Protein AF-A0A529N636-F1 (afdb_monomer_lite)

Secondary structure (DSSP, 8-state):
------------HHHHHHH-S-EEEEETTEEEEEE-HHHHHH---HHHHHHHTSTTHHHHHHHTT-

pLDDT: mean 82.09, std 15.8, range [40.09, 95.0]

Foldseek 3Di:
DPPDDDDDDDLDPVCLQPPNQKDWDDDPNDTPDIGGLVRLCVDPPPVSVCSCVDPVVVVVVVVVVD

Sequence (66 aa):
TMDLTVYMVTHDLDTLFTACDRVAVLGNKKVLVEGTIDDMLRSEEPWVKSYFRGKRARQLDLAARA

Structure (mmCIF, N/CA/C/O backbone):
data_AF-A0A529N636-F1
#
_entry.id   AF-A0A529N636-F1
#
loop_
_atom_site.group_PDB
_atom_site.id
_atom_site.type_symbol
_atom_site.label_atom_id
_atom_site.label_alt_id
_atom_site.label_comp_id
_atom_site.label_asym_id
_atom_site.label_entity_id
_atom_site.label_seq_id
_atom_site.pdbx_PDB_ins_code
_atom_site.Cartn_x
_atom_site.Cartn_y
_atom_site.Cartn_z
_atom_site.occupancy
_atom_site.B_iso_or_equiv
_atom_site.auth_seq_id
_atom_site.auth_comp_id
_atom_site.auth_asym_id
_atom_site.auth_atom_id
_atom_site.pdbx_PDB_model_num
ATOM 1 N N . THR A 1 1 ? 22.090 -10.712 -13.041 1.00 65.81 1 THR A N 1
ATOM 2 C CA . THR A 1 1 ? 21.463 -9.722 -12.137 1.00 65.81 1 THR A CA 1
ATOM 3 C C . THR A 1 1 ? 21.875 -10.046 -10.714 1.00 65.81 1 THR A C 1
ATOM 5 O O . THR A 1 1 ? 22.191 -11.204 -10.469 1.00 65.81 1 THR A O 1
ATOM 8 N N . MET A 1 2 ? 21.958 -9.067 -9.808 1.00 77.94 2 MET A N 1
ATOM 9 C CA . MET A 1 2 ? 22.279 -9.326 -8.395 1.00 77.94 2 MET A CA 1
ATOM 10 C C . MET A 1 2 ? 21.050 -9.955 -7.714 1.00 77.94 2 MET A C 1
ATOM 12 O O . MET A 1 2 ? 19.976 -9.366 -7.777 1.00 77.94 2 MET A O 1
ATOM 16 N N . ASP A 1 3 ? 21.189 -11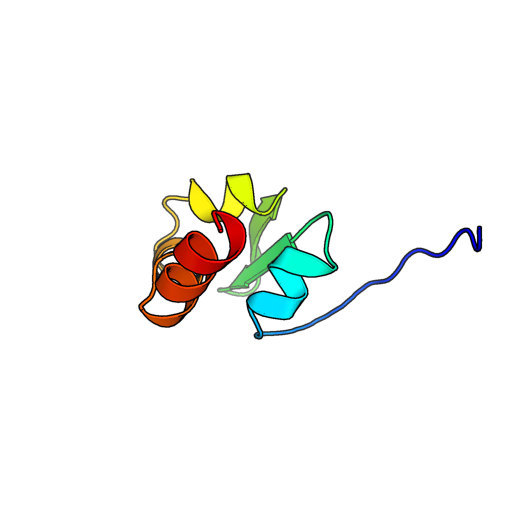.146 -7.126 1.00 91.38 3 ASP A N 1
ATOM 17 C CA . ASP A 1 3 ? 20.109 -11.898 -6.456 1.00 91.38 3 ASP A CA 1
ATOM 18 C C . ASP A 1 3 ? 19.835 -11.322 -5.056 1.00 91.38 3 ASP A C 1
ATOM 20 O O . ASP A 1 3 ? 20.221 -11.877 -4.028 1.00 91.38 3 ASP A O 1
ATOM 24 N N . LEU A 1 4 ? 19.292 -10.104 -5.028 1.00 92.69 4 LEU A N 1
ATOM 25 C CA . LEU A 1 4 ? 19.084 -9.330 -3.809 1.00 92.69 4 LEU A CA 1
ATOM 26 C C . LEU A 1 4 ? 17.612 -9.326 -3.411 1.00 92.69 4 LEU A C 1
ATOM 28 O O . LEU A 1 4 ? 16.734 -9.053 -4.224 1.00 92.69 4 LEU A O 1
ATOM 32 N N . THR A 1 5 ? 17.361 -9.534 -2.120 1.00 92.19 5 THR A N 1
ATOM 33 C CA . THR A 1 5 ? 16.068 -9.247 -1.494 1.00 92.19 5 THR A CA 1
ATOM 34 C C . THR A 1 5 ? 16.168 -7.920 -0.756 1.00 92.19 5 THR A C 1
ATOM 36 O O . THR A 1 5 ? 17.015 -7.756 0.123 1.00 92.19 5 THR A O 1
ATOM 39 N N . VAL A 1 6 ? 15.301 -6.972 -1.105 1.00 92.12 6 VAL A N 1
ATOM 40 C CA . VAL A 1 6 ? 15.264 -5.639 -0.497 1.00 92.12 6 VAL A CA 1
ATOM 41 C C . VAL A 1 6 ? 13.995 -5.508 0.331 1.00 92.12 6 VAL A C 1
ATOM 43 O O . VAL A 1 6 ? 12.898 -5.774 -0.152 1.00 92.12 6 VAL A O 1
ATOM 46 N N . TYR A 1 7 ? 14.148 -5.076 1.581 1.00 92.56 7 TYR A N 1
ATOM 47 C CA . TYR A 1 7 ? 13.034 -4.696 2.440 1.00 92.56 7 TYR A CA 1
ATOM 48 C C . TYR A 1 7 ? 13.069 -3.188 2.663 1.00 92.56 7 TYR A C 1
ATOM 50 O O . TYR A 1 7 ? 14.089 -2.641 3.087 1.00 92.56 7 TYR A O 1
ATOM 58 N N . MET A 1 8 ? 11.955 -2.520 2.379 1.00 92.81 8 MET A N 1
ATOM 59 C CA . MET A 1 8 ? 11.839 -1.072 2.473 1.00 92.81 8 MET A CA 1
ATOM 60 C C . MET A 1 8 ? 10.662 -0.692 3.363 1.00 92.81 8 MET A C 1
ATOM 62 O O . MET A 1 8 ? 9.571 -1.242 3.243 1.00 92.81 8 MET A O 1
ATOM 66 N N . VAL A 1 9 ? 10.886 0.291 4.234 1.00 93.62 9 VAL A N 1
ATOM 67 C CA . VAL A 1 9 ? 9.832 0.933 5.020 1.00 93.62 9 VAL A CA 1
ATOM 68 C C . VAL A 1 9 ? 9.710 2.364 4.532 1.00 93.62 9 VAL A C 1
ATOM 70 O O . VAL A 1 9 ? 10.631 3.162 4.691 1.00 93.62 9 VAL A O 1
ATOM 73 N N . THR A 1 10 ? 8.574 2.681 3.923 1.00 91.38 10 THR A N 1
ATOM 74 C CA . THR A 1 10 ? 8.291 4.019 3.411 1.00 91.38 10 THR A CA 1
ATOM 75 C C . THR A 1 10 ? 6.814 4.353 3.574 1.00 91.38 10 THR A C 1
ATOM 77 O O . THR A 1 10 ? 5.968 3.472 3.714 1.00 91.38 10 THR A O 1
ATOM 80 N N . HIS A 1 11 ? 6.525 5.649 3.587 1.00 89.50 11 HIS A N 1
ATOM 81 C CA . HIS A 1 11 ? 5.175 6.204 3.529 1.00 89.50 11 HIS A CA 1
ATOM 82 C C . HIS A 1 11 ? 4.923 6.933 2.201 1.00 89.50 11 HIS A C 1
ATOM 84 O O . HIS A 1 11 ? 3.871 7.559 2.040 1.00 89.50 11 HIS A O 1
ATOM 90 N N . ASP A 1 12 ? 5.891 6.905 1.287 1.00 86.81 12 ASP A N 1
ATOM 91 C CA . ASP A 1 12 ? 5.746 7.447 -0.053 1.00 86.81 12 ASP A CA 1
ATOM 92 C C . ASP A 1 12 ? 5.072 6.420 -0.965 1.00 86.81 12 ASP A C 1
ATOM 94 O O . ASP A 1 12 ? 5.533 5.285 -1.083 1.00 86.81 12 ASP A O 1
ATOM 98 N N . LEU A 1 13 ? 3.981 6.832 -1.606 1.00 84.62 13 LEU A N 1
ATOM 99 C CA . LEU A 1 13 ? 3.223 5.970 -2.503 1.00 84.62 13 LEU A CA 1
ATOM 100 C C . LEU A 1 13 ? 4.014 5.684 -3.780 1.00 84.62 13 LEU A C 1
ATOM 102 O O . LEU A 1 13 ? 4.069 4.532 -4.195 1.00 84.62 13 LEU A O 1
ATOM 106 N N . ASP A 1 14 ? 4.659 6.687 -4.372 1.00 84.44 14 ASP A N 1
ATOM 107 C CA . ASP A 1 14 ? 5.325 6.574 -5.675 1.00 84.44 14 ASP A CA 1
ATOM 108 C C . ASP A 1 14 ? 6.400 5.486 -5.640 1.00 84.44 14 ASP A C 1
ATOM 110 O O . ASP A 1 14 ? 6.476 4.627 -6.520 1.00 84.44 14 ASP A O 1
ATOM 114 N N . THR A 1 15 ? 7.181 5.461 -4.561 1.00 87.38 15 THR A N 1
ATOM 115 C CA . THR A 1 15 ? 8.180 4.418 -4.322 1.00 87.38 15 THR A CA 1
ATOM 116 C C . THR A 1 15 ? 7.547 3.028 -4.192 1.00 87.38 15 THR A C 1
ATOM 118 O O . THR A 1 15 ? 8.044 2.075 -4.791 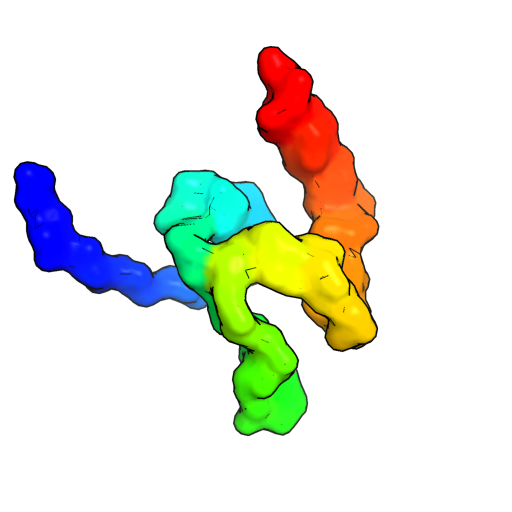1.00 87.38 15 THR A O 1
ATOM 121 N N . LEU A 1 16 ? 6.432 2.894 -3.462 1.00 88.12 16 LEU A N 1
ATOM 122 C CA . LEU A 1 16 ? 5.728 1.611 -3.329 1.00 88.12 16 LEU A CA 1
ATOM 123 C C . LEU A 1 16 ? 5.203 1.112 -4.683 1.00 88.12 16 LEU A C 1
ATOM 125 O O . LEU A 1 16 ? 5.312 -0.075 -4.970 1.00 88.12 16 LEU A O 1
ATOM 129 N N . PHE A 1 17 ? 4.669 2.006 -5.520 1.00 84.75 17 PHE A N 1
ATOM 130 C CA . PHE A 1 17 ? 4.147 1.667 -6.849 1.00 84.75 17 PHE A CA 1
ATOM 131 C C . PHE A 1 17 ? 5.241 1.292 -7.856 1.00 84.75 17 PHE A C 1
ATOM 133 O O . PHE A 1 17 ? 4.987 0.503 -8.762 1.00 84.75 17 PHE A O 1
ATOM 140 N N . THR A 1 18 ? 6.434 1.876 -7.735 1.00 87.69 18 THR A N 1
ATOM 141 C CA . THR A 1 18 ? 7.501 1.736 -8.740 1.00 87.69 18 THR A CA 1
ATOM 142 C C . THR A 1 18 ? 8.542 0.678 -8.397 1.00 87.69 18 THR A C 1
ATOM 144 O O . THR A 1 18 ? 9.120 0.094 -9.311 1.00 87.69 18 THR A O 1
ATOM 147 N N . ALA A 1 19 ? 8.803 0.434 -7.109 1.00 88.50 19 ALA A N 1
ATOM 148 C CA . ALA A 1 19 ? 9.924 -0.394 -6.666 1.00 88.50 19 ALA A CA 1
ATOM 149 C C . ALA A 1 19 ? 9.526 -1.636 -5.856 1.00 88.50 19 ALA A C 1
ATOM 151 O O . ALA A 1 19 ? 10.363 -2.519 -5.679 1.00 88.50 19 ALA A O 1
ATOM 152 N N . CYS A 1 20 ? 8.301 -1.714 -5.325 1.00 90.69 20 CYS A N 1
ATOM 153 C CA . CYS A 1 20 ? 7.890 -2.824 -4.466 1.00 90.69 20 CYS A CA 1
ATOM 154 C C . CYS A 1 20 ? 6.972 -3.806 -5.199 1.00 90.69 20 CYS A C 1
ATOM 156 O O . CYS A 1 20 ? 5.887 -3.446 -5.642 1.00 90.69 20 CYS A O 1
ATOM 158 N N . ASP A 1 21 ? 7.351 -5.085 -5.211 1.00 90.25 21 ASP A N 1
ATOM 159 C CA . ASP A 1 21 ? 6.490 -6.162 -5.722 1.00 90.25 21 ASP A CA 1
ATOM 160 C C . ASP A 1 21 ? 5.371 -6.532 -4.733 1.00 90.25 21 ASP A C 1
ATOM 162 O O . ASP A 1 21 ? 4.302 -7.019 -5.109 1.00 90.25 21 ASP A O 1
ATOM 166 N N . ARG A 1 22 ? 5.633 -6.336 -3.433 1.00 93.19 22 ARG A N 1
ATOM 167 C CA . ARG A 1 22 ? 4.741 -6.687 -2.322 1.00 93.19 22 ARG A CA 1
ATOM 168 C C . ARG A 1 22 ? 4.767 -5.602 -1.256 1.00 93.19 22 ARG A C 1
ATOM 170 O O . ARG A 1 22 ? 5.824 -5.068 -0.927 1.00 93.19 22 ARG A O 1
ATOM 177 N N . VAL A 1 23 ? 3.604 -5.324 -0.680 1.00 93.75 23 VAL A N 1
ATOM 178 C CA . VAL A 1 23 ? 3.399 -4.320 0.364 1.00 93.75 23 VAL A CA 1
ATOM 179 C C . VAL A 1 23 ? 2.691 -4.961 1.551 1.00 93.75 23 VAL A C 1
ATOM 181 O O . VAL A 1 23 ? 1.730 -5.713 1.388 1.00 93.75 23 VAL A O 1
ATOM 184 N N . ALA A 1 24 ? 3.155 -4.637 2.755 1.00 94.88 24 ALA A N 1
ATOM 185 C CA . ALA A 1 24 ? 2.482 -4.970 4.001 1.00 94.88 24 ALA A CA 1
ATOM 186 C C . ALA A 1 24 ? 2.174 -3.682 4.764 1.00 94.88 24 ALA A C 1
ATOM 188 O O . ALA A 1 24 ? 3.056 -2.861 5.013 1.00 94.88 24 ALA A O 1
ATOM 189 N N . VAL A 1 25 ? 0.915 -3.515 5.152 1.00 93.44 25 VAL A N 1
ATOM 190 C CA . VAL A 1 25 ? 0.456 -2.385 5.952 1.00 93.44 25 VAL A CA 1
ATOM 191 C C . VAL A 1 25 ? 0.368 -2.807 7.408 1.00 93.44 25 VAL A C 1
ATOM 193 O O . VAL A 1 25 ? -0.352 -3.745 7.753 1.00 93.44 25 VAL A O 1
ATOM 196 N N . LEU A 1 26 ? 1.057 -2.070 8.278 1.00 92.56 26 LEU A N 1
ATOM 197 C CA . LEU A 1 26 ? 1.021 -2.283 9.718 1.00 92.56 26 LEU A CA 1
ATOM 198 C C . LEU A 1 26 ? 0.150 -1.227 10.399 1.00 92.56 26 LEU A C 1
ATOM 200 O O . LEU A 1 26 ? 0.314 -0.029 10.189 1.00 92.56 26 LEU A O 1
ATOM 204 N N . GLY A 1 27 ? -0.735 -1.677 11.281 1.00 90.12 27 GLY A N 1
ATOM 205 C CA . GLY A 1 27 ? -1.586 -0.822 12.100 1.00 90.12 27 GLY A CA 1
ATOM 206 C C . GLY A 1 27 ? -2.168 -1.603 13.270 1.00 90.12 27 GLY A C 1
ATOM 207 O O . GLY A 1 27 ? -2.278 -2.825 13.228 1.00 90.12 27 GLY A O 1
ATOM 208 N N . ASN A 1 28 ? -2.490 -0.922 14.372 1.00 91.75 28 ASN A N 1
ATOM 209 C CA . ASN A 1 28 ? -2.997 -1.569 15.592 1.00 91.75 28 ASN A CA 1
ATOM 210 C C . ASN A 1 28 ? -2.118 -2.739 16.090 1.00 91.75 28 ASN A C 1
ATOM 212 O O . ASN A 1 28 ? -2.630 -3.742 16.587 1.00 91.75 28 ASN A O 1
ATOM 216 N N . LYS A 1 29 ? -0.787 -2.610 15.953 1.00 93.94 29 LYS A N 1
ATOM 217 C CA . LYS A 1 29 ? 0.217 -3.645 16.284 1.00 93.94 29 LYS A CA 1
ATOM 218 C C . LYS A 1 29 ? 0.027 -4.970 15.524 1.00 93.94 29 LYS A C 1
ATOM 220 O O . LYS A 1 29 ? 0.461 -6.017 15.998 1.00 93.94 29 LYS A O 1
ATOM 225 N N . LYS A 1 30 ? -0.634 -4.935 14.367 1.00 93.75 30 LYS A N 1
ATOM 226 C CA . LYS A 1 30 ? -0.902 -6.089 13.504 1.00 93.75 30 LYS A CA 1
ATOM 227 C C . LYS A 1 30 ? -0.627 -5.731 12.047 1.00 93.75 30 LYS A C 1
ATOM 229 O O . LYS A 1 30 ? -0.572 -4.557 11.686 1.00 93.75 30 LYS A O 1
ATOM 234 N N . VAL A 1 31 ? -0.474 -6.754 11.214 1.00 94.12 31 VAL A N 1
ATOM 235 C CA . VAL A 1 31 ? -0.551 -6.588 9.761 1.00 94.12 31 VAL A CA 1
ATOM 236 C C . VAL A 1 31 ? -2.029 -6.457 9.411 1.00 94.12 31 VAL A C 1
ATOM 238 O O . VAL A 1 31 ? -2.814 -7.356 9.709 1.00 94.12 31 VAL A O 1
ATOM 241 N N . LEU A 1 32 ? -2.413 -5.307 8.866 1.00 92.62 32 LEU A N 1
ATOM 242 C CA . LEU A 1 32 ? -3.788 -5.039 8.455 1.00 92.62 32 LEU A CA 1
ATOM 243 C C . LEU A 1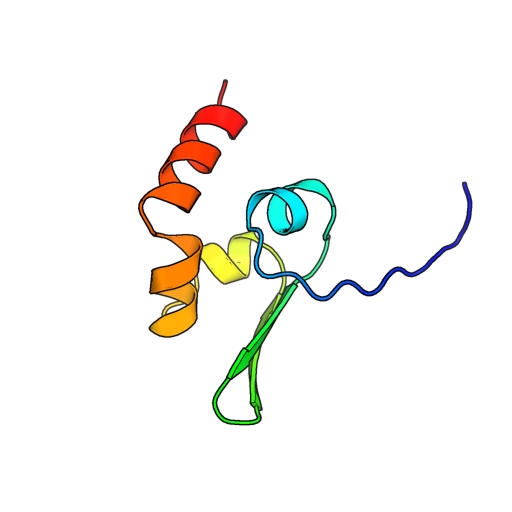 32 ? -4.076 -5.678 7.097 1.00 92.62 32 LEU A C 1
ATOM 245 O O . LEU A 1 32 ? -5.109 -6.317 6.927 1.00 92.62 32 LEU A O 1
ATOM 249 N N . VAL A 1 33 ? -3.153 -5.504 6.148 1.00 93.38 33 VAL A N 1
ATOM 250 C CA . VAL A 1 33 ? -3.229 -6.035 4.782 1.00 93.38 33 VAL A CA 1
ATOM 251 C C . VAL A 1 33 ? -1.813 -6.351 4.305 1.00 93.38 33 VAL A C 1
ATOM 253 O O . VAL A 1 33 ? -0.871 -5.629 4.625 1.00 93.38 33 VAL A O 1
ATOM 256 N N . GLU A 1 34 ? -1.668 -7.417 3.530 1.00 95.00 34 GLU A N 1
ATOM 257 C CA . GLU A 1 34 ? -0.435 -7.815 2.855 1.00 95.00 34 GLU A CA 1
ATOM 258 C C . GLU A 1 34 ? -0.794 -8.277 1.441 1.00 95.00 34 GLU A C 1
ATOM 260 O O . GLU A 1 34 ? -1.779 -8.993 1.265 1.00 95.00 34 GLU A O 1
ATOM 265 N N . GLY A 1 35 ? -0.017 -7.881 0.437 1.00 93.75 35 GLY A N 1
ATOM 266 C CA . GLY A 1 35 ? -0.253 -8.314 -0.935 1.00 93.75 35 GLY A CA 1
ATOM 267 C C . GLY A 1 35 ? 0.440 -7.442 -1.966 1.00 93.75 35 GLY A C 1
ATOM 268 O O . GLY A 1 35 ? 1.403 -6.737 -1.668 1.00 93.75 35 GLY A O 1
ATOM 269 N N . THR A 1 36 ? -0.056 -7.509 -3.192 1.00 93.19 36 THR A N 1
ATOM 270 C CA . THR A 1 36 ? 0.354 -6.623 -4.282 1.00 93.19 36 THR A CA 1
ATOM 271 C C . THR A 1 36 ? -0.247 -5.229 -4.107 1.00 93.19 36 THR A C 1
ATOM 273 O O . THR A 1 36 ? -1.160 -5.010 -3.307 1.00 93.19 36 THR A O 1
ATOM 276 N N . ILE A 1 37 ? 0.223 -4.277 -4.907 1.00 88.88 37 ILE A N 1
ATOM 277 C CA . ILE A 1 37 ? -0.391 -2.951 -5.011 1.00 88.88 37 ILE A CA 1
ATOM 278 C C . ILE A 1 37 ? -1.880 -3.033 -5.396 1.00 88.88 37 ILE A C 1
ATOM 280 O O . ILE A 1 37 ? -2.700 -2.316 -4.819 1.00 88.88 37 ILE A O 1
ATOM 284 N N . ASP A 1 38 ? -2.262 -3.943 -6.296 1.00 88.25 38 ASP A N 1
ATOM 285 C CA . ASP A 1 38 ? -3.666 -4.141 -6.684 1.00 88.25 38 ASP A CA 1
ATOM 286 C C . ASP A 1 38 ? -4.531 -4.635 -5.516 1.00 88.25 38 ASP A C 1
ATOM 288 O O . ASP A 1 38 ? -5.715 -4.296 -5.414 1.00 88.25 38 ASP A O 1
ATOM 292 N N . ASP A 1 39 ? -3.955 -5.415 -4.601 1.00 91.12 39 ASP A N 1
ATOM 293 C CA . ASP A 1 39 ? -4.640 -5.851 -3.382 1.00 91.12 39 ASP A CA 1
ATOM 294 C C . ASP A 1 39 ? -4.843 -4.679 -2.419 1.00 91.12 39 ASP A C 1
ATOM 296 O O . ASP A 1 39 ? -5.920 -4.542 -1.835 1.00 91.12 39 ASP A O 1
ATOM 300 N N . MET A 1 40 ? -3.865 -3.772 -2.321 1.00 90.19 40 MET A N 1
ATOM 301 C CA . MET A 1 40 ? -4.013 -2.532 -1.552 1.00 90.19 40 MET A CA 1
ATOM 302 C C . MET A 1 40 ? -5.120 -1.642 -2.128 1.00 90.19 40 MET A C 1
ATOM 304 O O . MET A 1 40 ? -5.953 -1.126 -1.382 1.00 90.19 40 MET A O 1
ATOM 308 N N . LEU A 1 41 ? -5.176 -1.498 -3.456 1.00 87.31 41 LEU A N 1
ATOM 309 C CA . LEU A 1 41 ? -6.196 -0.702 -4.143 1.00 87.31 41 LEU A CA 1
ATOM 310 C C . LEU A 1 41 ? -7.605 -1.284 -3.978 1.00 87.31 41 LEU A C 1
ATOM 312 O O . LEU A 1 41 ? -8.566 -0.518 -3.859 1.00 87.31 41 LEU A O 1
ATOM 316 N N . ARG A 1 42 ? -7.742 -2.615 -3.937 1.00 89.19 42 ARG A N 1
ATOM 317 C CA . ARG A 1 42 ? -9.014 -3.331 -3.723 1.00 89.19 42 ARG A CA 1
ATOM 318 C C . ARG A 1 42 ? -9.403 -3.484 -2.253 1.00 89.19 42 ARG A C 1
ATOM 320 O O . ARG A 1 42 ? -10.549 -3.829 -1.983 1.00 89.19 42 ARG A O 1
ATOM 327 N N . SER A 1 43 ? -8.494 -3.205 -1.322 1.00 90.06 43 SER A N 1
ATOM 328 C CA . SER A 1 43 ? -8.755 -3.319 0.111 1.00 90.06 43 SER A CA 1
ATOM 329 C C . SER A 1 43 ? -9.917 -2.431 0.567 1.00 90.06 43 SER A C 1
ATOM 331 O O . SER A 1 43 ? -10.039 -1.263 0.185 1.00 90.06 43 SER A O 1
ATOM 333 N N . GLU A 1 44 ? -10.750 -2.996 1.438 1.00 89.56 44 GLU A N 1
ATOM 334 C CA . GLU A 1 44 ? -11.838 -2.296 2.124 1.00 89.56 44 GLU A CA 1
ATOM 335 C C . GLU A 1 44 ? -11.470 -1.914 3.567 1.00 89.56 44 GLU A C 1
ATOM 337 O O . GLU A 1 44 ? -12.293 -1.348 4.287 1.00 89.56 44 GLU A O 1
ATOM 342 N N . GLU A 1 45 ? -10.228 -2.172 3.994 1.00 90.94 45 GLU A N 1
ATOM 343 C CA . GLU A 1 45 ? -9.736 -1.691 5.284 1.00 90.94 45 GLU A CA 1
ATOM 344 C C . GLU A 1 45 ? -9.694 -0.143 5.267 1.00 90.94 45 GLU A C 1
ATOM 346 O O . GLU A 1 45 ? -9.112 0.438 4.343 1.00 90.94 45 GLU A O 1
ATOM 351 N N . PRO A 1 46 ? -10.321 0.549 6.243 1.00 89.50 46 PRO A N 1
ATOM 352 C CA . PRO A 1 46 ? -10.488 2.003 6.208 1.00 89.50 46 PRO A CA 1
ATOM 353 C C . PRO A 1 46 ? -9.200 2.823 6.049 1.00 89.50 46 PRO A C 1
ATOM 355 O O . PRO A 1 46 ? -9.174 3.772 5.260 1.00 89.50 46 PRO A O 1
ATOM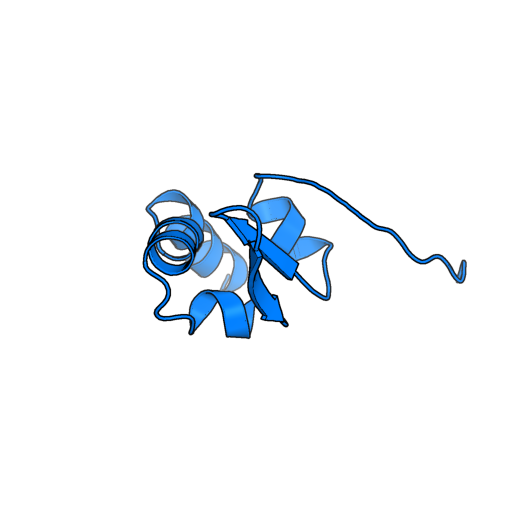 358 N N . TRP A 1 47 ? -8.139 2.485 6.780 1.00 88.19 47 TRP A N 1
ATOM 359 C CA . TRP A 1 47 ? -6.842 3.152 6.698 1.00 88.19 47 TRP A CA 1
ATOM 360 C C . TRP A 1 47 ? -6.190 2.929 5.329 1.00 88.19 47 TRP A C 1
ATOM 362 O O . TRP A 1 47 ? -5.835 3.906 4.666 1.00 88.19 47 TRP A O 1
ATOM 372 N N . VAL A 1 48 ? -6.120 1.681 4.854 1.00 89.62 48 VAL A N 1
ATOM 373 C CA . VAL A 1 48 ? -5.530 1.305 3.556 1.00 89.62 48 VAL A CA 1
ATOM 374 C C . VAL A 1 48 ? -6.280 1.997 2.427 1.00 89.62 48 VAL A C 1
ATOM 376 O O . VAL A 1 48 ? -5.678 2.672 1.593 1.00 89.62 48 VAL A O 1
ATOM 379 N N . LYS A 1 49 ? -7.610 1.933 2.452 1.00 88.44 49 LYS A N 1
ATOM 380 C CA . LYS A 1 49 ? -8.478 2.594 1.478 1.00 88.44 49 LYS A CA 1
ATOM 381 C C . LYS A 1 49 ? -8.262 4.108 1.461 1.00 88.44 49 LYS A C 1
ATOM 383 O O . LYS A 1 49 ? -8.191 4.697 0.384 1.00 88.44 49 LYS A O 1
ATOM 388 N N . SER A 1 50 ? -8.128 4.747 2.625 1.00 86.75 50 SER A N 1
ATOM 389 C CA . SER A 1 50 ? -7.871 6.193 2.713 1.00 86.75 50 SER A CA 1
ATOM 390 C C . SER A 1 50 ? -6.494 6.590 2.169 1.00 86.75 50 SER A C 1
ATOM 392 O O . SER A 1 50 ? -6.368 7.621 1.506 1.00 86.75 50 SER A O 1
ATOM 394 N N . TYR A 1 51 ? -5.484 5.750 2.399 1.00 85.06 51 TYR A N 1
ATOM 395 C CA . TYR A 1 51 ? -4.103 5.988 1.998 1.00 85.06 51 TYR A CA 1
ATOM 396 C C . TYR A 1 51 ? -3.920 5.792 0.483 1.00 85.06 51 TYR A C 1
ATOM 398 O O . TYR A 1 51 ? -3.460 6.704 -0.202 1.00 85.06 51 TYR A O 1
ATOM 406 N N . PHE A 1 52 ? -4.395 4.669 -0.069 1.00 83.38 52 PHE A N 1
ATOM 407 C CA . PHE A 1 52 ? -4.253 4.331 -1.492 1.00 83.38 52 PHE A CA 1
ATOM 408 C 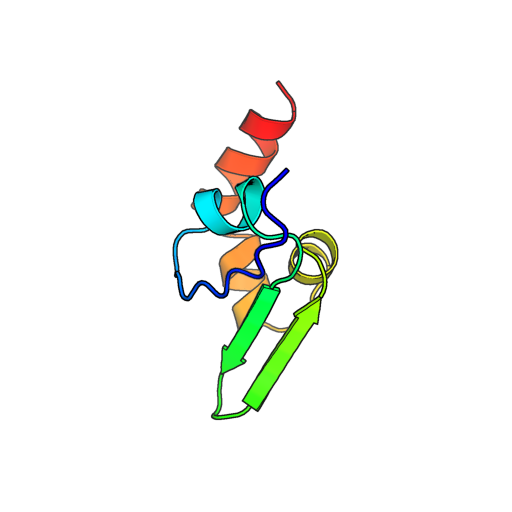C . PHE A 1 52 ? -5.313 4.957 -2.416 1.00 83.38 52 PHE A C 1
ATOM 410 O O . PHE A 1 52 ? -5.132 4.943 -3.628 1.00 83.38 52 PHE A O 1
ATOM 417 N N . ARG A 1 53 ? -6.416 5.525 -1.902 1.00 77.88 53 ARG A N 1
ATOM 418 C CA . ARG A 1 53 ? -7.440 6.217 -2.727 1.00 77.88 53 ARG A CA 1
ATOM 419 C C . ARG A 1 53 ? -7.533 7.731 -2.461 1.00 77.88 53 ARG A C 1
ATOM 421 O O . ARG A 1 53 ? -8.464 8.393 -2.930 1.00 77.88 53 ARG A O 1
ATOM 428 N N . GLY A 1 54 ? -6.584 8.298 -1.711 1.00 69.62 54 GLY A N 1
ATOM 429 C CA . GLY A 1 54 ? -6.507 9.731 -1.400 1.00 69.62 54 GLY A CA 1
ATOM 430 C C . GLY A 1 54 ? -6.126 10.618 -2.599 1.00 69.62 54 GLY A C 1
ATOM 431 O O . GLY A 1 54 ? -5.742 10.134 -3.662 1.00 69.62 54 GLY A O 1
ATOM 432 N N . LYS A 1 55 ? -6.194 11.953 -2.435 1.00 59.19 55 LYS A N 1
ATOM 433 C CA . LYS A 1 55 ? -5.910 12.941 -3.508 1.00 59.19 55 LYS A CA 1
ATOM 434 C C . LYS A 1 55 ? -4.557 12.741 -4.214 1.00 59.19 55 LYS A C 1
ATOM 436 O O . LYS A 1 55 ? -4.486 13.001 -5.408 1.00 59.19 55 LYS A O 1
ATOM 441 N N . ARG A 1 56 ? -3.519 12.288 -3.497 1.00 55.47 56 ARG A N 1
ATOM 442 C CA . ARG A 1 56 ? -2.177 12.018 -4.054 1.00 55.47 56 ARG A CA 1
ATOM 443 C C . ARG A 1 56 ? -2.125 10.724 -4.870 1.00 55.47 56 ARG A C 1
ATOM 445 O O . ARG A 1 56 ? -1.656 10.750 -5.997 1.00 55.47 56 ARG A O 1
ATOM 452 N N . ALA A 1 57 ? -2.712 9.636 -4.369 1.00 57.53 57 ALA A N 1
ATOM 453 C CA . ALA A 1 57 ? -2.797 8.373 -5.106 1.00 57.53 57 ALA A CA 1
ATOM 454 C C . ALA A 1 57 ? -3.573 8.508 -6.432 1.00 57.53 57 ALA A C 1
ATOM 456 O O . ALA A 1 57 ? -3.248 7.880 -7.434 1.00 57.53 57 ALA A O 1
ATOM 457 N N . ARG A 1 58 ? -4.571 9.401 -6.465 1.00 54.12 58 ARG A N 1
ATOM 458 C CA . ARG A 1 58 ? -5.363 9.704 -7.667 1.00 54.12 58 ARG A CA 1
ATOM 459 C C . ARG A 1 58 ? -4.575 10.393 -8.785 1.00 54.12 58 ARG A C 1
ATOM 461 O O . ARG A 1 58 ? -4.973 10.285 -9.938 1.00 54.12 58 ARG A O 1
ATOM 468 N N . GLN A 1 59 ? -3.498 11.112 -8.461 1.00 52.75 59 GLN A N 1
ATOM 469 C CA . GLN A 1 59 ? -2.619 11.710 -9.473 1.00 52.75 59 GLN A CA 1
ATOM 470 C C . GLN A 1 59 ? -1.699 10.658 -10.112 1.00 52.75 59 GLN A C 1
ATOM 472 O O . GLN A 1 59 ? -1.395 10.772 -11.296 1.00 52.75 59 GLN A O 1
ATOM 477 N N . LEU A 1 60 ? -1.337 9.606 -9.372 1.00 53.47 60 LEU A N 1
ATOM 478 C CA . LEU A 1 60 ? -0.526 8.493 -9.878 1.00 53.47 60 LEU A CA 1
ATOM 479 C C . LEU A 1 60 ? -1.298 7.588 -10.841 1.00 53.47 60 LEU A C 1
ATOM 481 O O . LEU A 1 60 ? -0.756 7.219 -11.875 1.00 53.47 60 LEU A O 1
ATOM 485 N N . ASP A 1 61 ? -2.577 7.307 -10.566 1.00 52.38 61 ASP A N 1
ATOM 486 C CA . ASP A 1 61 ? -3.444 6.524 -11.472 1.00 52.38 61 ASP A CA 1
ATOM 487 C C . ASP A 1 61 ? -3.620 7.203 -12.850 1.00 52.38 61 ASP A C 1
ATOM 489 O O . ASP A 1 61 ? -3.814 6.545 -13.869 1.00 52.38 61 ASP A O 1
ATOM 493 N N . LEU A 1 62 ? -3.501 8.536 -12.907 1.00 47.25 62 LEU A N 1
ATOM 494 C CA . LEU A 1 62 ? -3.524 9.304 -14.157 1.00 47.25 62 LEU A CA 1
ATOM 495 C C . LEU A 1 62 ? -2.165 9.319 -14.873 1.00 47.25 62 LEU A C 1
ATOM 497 O O . LEU A 1 62 ? -2.137 9.293 -16.099 1.00 47.25 62 LEU A O 1
ATOM 501 N N . ALA A 1 63 ? -1.055 9.349 -14.130 1.00 46.47 63 ALA A N 1
ATOM 502 C CA . ALA A 1 63 ? 0.293 9.351 -14.699 1.00 46.47 63 ALA A CA 1
ATOM 503 C C . ALA A 1 63 ? 0.732 7.964 -15.198 1.00 46.47 63 ALA A C 1
ATOM 505 O O . ALA A 1 63 ? 1.431 7.876 -16.197 1.00 46.47 63 ALA A O 1
ATOM 506 N N . ALA A 1 64 ? 0.285 6.882 -14.554 1.00 4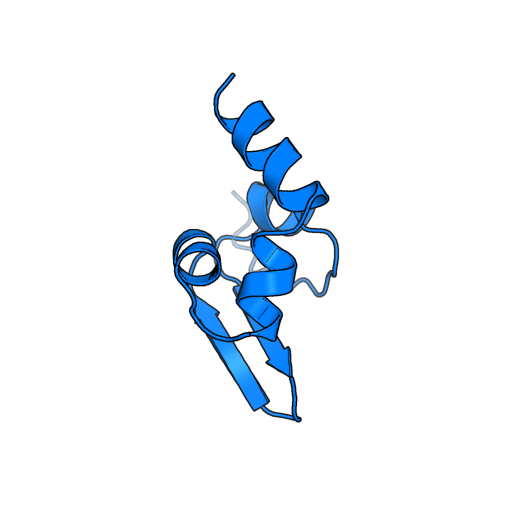8.25 64 ALA A N 1
ATOM 507 C CA . ALA A 1 64 ? 0.577 5.505 -14.966 1.00 48.25 64 ALA A CA 1
ATOM 508 C C . ALA A 1 64 ? -0.236 5.035 -16.193 1.00 48.25 64 ALA A C 1
ATOM 510 O O . ALA A 1 64 ? -0.015 3.936 -16.698 1.00 48.25 64 ALA A O 1
ATOM 511 N N . ARG A 1 65 ? -1.197 5.847 -16.660 1.00 40.09 65 ARG A N 1
ATOM 512 C CA . ARG A 1 65 ? -2.052 5.583 -17.832 1.00 40.09 65 ARG A CA 1
ATOM 513 C C . ARG A 1 65 ? -1.741 6.476 -19.044 1.00 40.09 65 ARG A C 1
ATOM 515 O O . ARG A 1 65 ? -2.481 6.407 -20.026 1.00 40.09 65 ARG A O 1
ATOM 522 N N . ALA A 1 66 ? -0.703 7.309 -18.967 1.00 42.03 66 ALA A N 1
ATOM 523 C CA . ALA A 1 66 ? -0.202 8.144 -20.062 1.00 42.03 66 ALA A CA 1
ATOM 524 C C . ALA A 1 66 ? 1.116 7.576 -20.600 1.00 42.03 66 ALA A C 1
ATOM 526 O O . ALA A 1 66 ? 1.310 7.648 -21.834 1.00 42.03 66 ALA A O 1
#

Radius of gyration: 12.65 Å; chains: 1; bounding box: 34×25×36 Å